Protein AF-A0A3B9UTJ4-F1 (afdb_monomer)

Radius of gyration: 12.26 Å; Cα contacts (8 Å, |Δi|>4): 84; chains: 1; bounding box: 33×23×23 Å

Foldseek 3Di:
DDKDKDWDDVVVVVVVVVVVQVVDPDHDDPVVVVQQNQWTKIFIADPNDTPGIWTHGPVPDIHDD

pLDDT: mean 75.43, std 10.38, range [52.78, 89.88]

Sequence (65 aa):
MNFKFEPTSIGRISELMAEYTKTLSSPFDSFLEDHIIVSDFYKIVKDLVDIGYFSIFEKKLLTQF

Secondary structure (DSSP, 8-state):
--EEEEE--HHHHHHHHHHHHHH-SSPPPHHHHHHHHTSEEEEEEETTEEEEEEEEETTTEEE--

Solvent-accessible surface area (backbone atoms only — not comparable to full-atom values): 3979 Å² total; per-residue (Å²): 139,56,81,46,78,44,82,51,56,66,73,65,48,51,55,55,45,58,56,50,56,71,73,47,96,60,84,78,62,72,76,51,57,67,49,55,74,71,28,54,38,30,36,38,29,45,83,90,39,80,78,51,58,40,29,30,35,88,88,76,40,86,40,71,127

Structure (mmCIF, N/CA/C/O backbone):
data_AF-A0A3B9UTJ4-F1
#
_entry.id   AF-A0A3B9UTJ4-F1
#
loop_
_atom_site.group_PDB
_atom_site.id
_atom_site.type_symbol
_atom_site.label_atom_id
_atom_site.label_alt_id
_atom_site.label_comp_id
_atom_site.label_asym_id
_atom_site.label_entity_id
_atom_site.label_seq_id
_atom_site.pdbx_PDB_ins_code
_atom_site.Cartn_x
_atom_site.Cartn_y
_atom_site.Cartn_z
_atom_site.occupancy
_atom_site.B_iso_or_equiv
_atom_site.auth_seq_id
_atom_site.auth_comp_id
_atom_site.auth_asym_id
_atom_site.auth_atom_id
_atom_site.pdbx_PDB_model_num
ATOM 1 N N . MET A 1 1 ? -18.521 -10.795 10.049 1.00 60.53 1 MET A N 1
ATOM 2 C CA . MET A 1 1 ? -17.328 -10.023 9.652 1.00 60.53 1 MET A CA 1
ATOM 3 C C . MET A 1 1 ? -17.030 -10.349 8.212 1.00 60.53 1 MET A C 1
ATOM 5 O O . MET A 1 1 ? -16.763 -11.511 7.926 1.00 60.53 1 MET A O 1
ATOM 9 N N . ASN A 1 2 ? -17.155 -9.367 7.323 1.00 83.56 2 ASN A N 1
ATOM 10 C CA . ASN A 1 2 ? -16.876 -9.563 5.905 1.00 83.56 2 ASN A CA 1
ATOM 11 C C . ASN A 1 2 ? -15.716 -8.651 5.499 1.00 83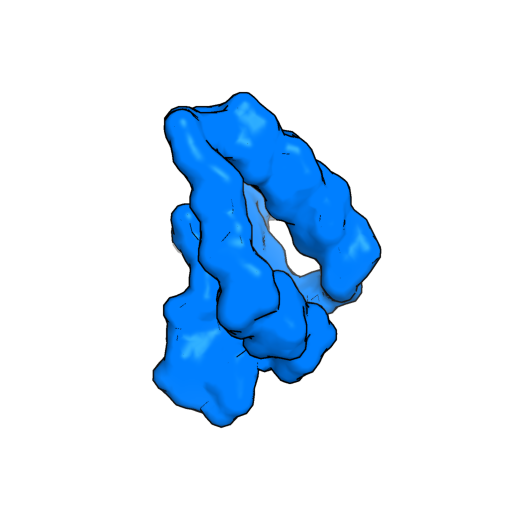.56 2 ASN A C 1
ATOM 13 O O . ASN A 1 2 ? -15.798 -7.435 5.684 1.00 83.56 2 ASN A O 1
ATOM 17 N N . PHE A 1 3 ? -14.645 -9.248 4.984 1.00 85.62 3 PHE A N 1
ATOM 18 C CA . PHE A 1 3 ? -13.512 -8.517 4.428 1.00 85.62 3 PHE A CA 1
ATOM 19 C C . PHE A 1 3 ? -13.685 -8.428 2.919 1.00 85.62 3 PHE A C 1
ATOM 21 O O . PHE A 1 3 ? -14.022 -9.417 2.265 1.00 85.62 3 PHE A O 1
ATOM 28 N N . LYS A 1 4 ? -13.458 -7.240 2.370 1.00 88.06 4 LYS A N 1
ATOM 29 C CA . LYS A 1 4 ? -13.414 -7.003 0.931 1.00 88.06 4 LYS A CA 1
ATOM 30 C C . LYS A 1 4 ? -12.086 -6.366 0.569 1.00 88.06 4 LYS A C 1
ATOM 32 O O . LYS A 1 4 ? -11.585 -5.512 1.295 1.00 88.06 4 LYS A O 1
ATOM 37 N N . PHE A 1 5 ? -11.556 -6.781 -0.571 1.00 89.19 5 PHE A N 1
ATOM 38 C CA . PHE A 1 5 ? -10.361 -6.203 -1.162 1.00 89.19 5 PHE A CA 1
ATOM 39 C C . PHE A 1 5 ? -10.783 -5.511 -2.443 1.00 89.19 5 PHE A C 1
ATOM 41 O O . PHE A 1 5 ? -11.282 -6.155 -3.366 1.00 89.19 5 PHE A O 1
ATOM 48 N N . GLU A 1 6 ? -10.652 -4.193 -2.464 1.00 89.69 6 GLU A N 1
ATOM 49 C CA . GLU A 1 6 ? -11.085 -3.380 -3.594 1.00 89.69 6 GLU A CA 1
ATOM 50 C C . GLU A 1 6 ? -9.854 -2.763 -4.258 1.00 89.69 6 GLU A C 1
ATOM 52 O O . GLU A 1 6 ? -9.014 -2.201 -3.548 1.00 89.69 6 GLU A O 1
ATOM 57 N N . PRO A 1 7 ? -9.720 -2.859 -5.593 1.00 88.75 7 PRO A N 1
ATOM 58 C CA . PRO A 1 7 ? -8.626 -2.210 -6.296 1.00 88.75 7 PRO A CA 1
ATOM 59 C C . PRO A 1 7 ?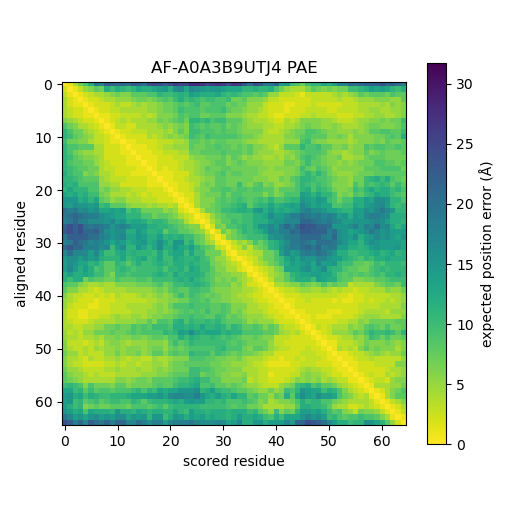 -8.709 -0.693 -6.107 1.00 88.75 7 PRO A C 1
ATOM 61 O O . PRO A 1 7 ? -9.796 -0.109 -6.071 1.00 88.75 7 PRO A O 1
ATOM 64 N N . THR A 1 8 ? -7.552 -0.056 -5.970 1.00 86.56 8 THR A N 1
ATOM 65 C CA . THR A 1 8 ? -7.441 1.388 -5.754 1.00 86.56 8 THR A CA 1
ATOM 66 C C . THR A 1 8 ? -6.333 1.990 -6.613 1.00 86.56 8 THR A C 1
ATOM 68 O O . THR A 1 8 ? -5.530 1.284 -7.217 1.00 86.56 8 THR A O 1
ATOM 71 N N . SER A 1 9 ? -6.313 3.315 -6.711 1.00 83.31 9 SER A N 1
ATOM 72 C CA . SER A 1 9 ? -5.307 4.045 -7.481 1.00 83.31 9 SER A CA 1
ATOM 73 C C . SER A 1 9 ? -4.069 4.346 -6.645 1.00 83.31 9 SER A C 1
ATOM 75 O O . SER A 1 9 ? -4.191 4.648 -5.454 1.00 83.31 9 SER A O 1
ATOM 77 N N . ILE A 1 10 ? -2.917 4.427 -7.310 1.00 76.12 10 ILE A N 1
ATOM 78 C CA . ILE A 1 10 ? -1.664 4.870 -6.698 1.00 76.12 10 ILE A CA 1
ATOM 79 C C . ILE A 1 10 ? -1.794 6.220 -5.986 1.00 76.12 10 ILE A C 1
ATOM 81 O O . ILE A 1 10 ? -1.260 6.356 -4.903 1.00 76.12 10 ILE A O 1
ATOM 85 N N . GLY A 1 11 ? -2.576 7.181 -6.500 1.00 76.44 11 GLY A N 1
ATOM 86 C CA . GLY A 1 11 ? -2.728 8.496 -5.858 1.00 76.44 11 GLY A CA 1
ATOM 87 C C . GLY A 1 11 ? -3.260 8.413 -4.423 1.00 76.44 11 GLY A C 1
ATOM 88 O O . GLY A 1 11 ? -2.738 9.068 -3.527 1.00 76.44 11 GLY A O 1
ATOM 89 N N . ARG A 1 12 ? -4.237 7.529 -4.182 1.00 75.88 12 ARG A N 1
ATOM 90 C CA . ARG A 1 12 ? -4.776 7.263 -2.839 1.00 75.88 12 ARG A CA 1
ATOM 91 C C . ARG A 1 12 ? -3.743 6.589 -1.936 1.00 75.88 12 ARG A C 1
ATOM 93 O O . ARG A 1 12 ? -3.669 6.885 -0.749 1.00 75.88 12 ARG A O 1
ATOM 100 N N . ILE A 1 13 ? -2.956 5.680 -2.501 1.00 76.38 13 ILE A N 1
ATOM 101 C CA . ILE A 1 13 ? -1.902 4.969 -1.777 1.00 76.38 13 ILE A CA 1
ATOM 102 C C . ILE A 1 13 ? -0.749 5.911 -1.456 1.00 76.38 13 ILE A C 1
ATOM 104 O O . ILE A 1 13 ? -0.245 5.858 -0.349 1.00 76.38 13 ILE A O 1
ATOM 108 N N . SER A 1 14 ? -0.379 6.822 -2.354 1.00 73.25 14 SER A N 1
ATOM 109 C CA . SER A 1 14 ? 0.663 7.824 -2.130 1.00 73.25 14 SER A CA 1
ATOM 110 C C . SER A 1 14 ? 0.338 8.736 -0.947 1.00 73.25 14 SER A C 1
ATOM 112 O O . SER A 1 14 ? 1.240 9.062 -0.183 1.00 73.25 14 SER A O 1
ATOM 114 N N . GLU A 1 15 ? -0.931 9.108 -0.746 1.00 76.12 15 GLU A N 1
ATOM 115 C CA . GLU A 1 15 ? -1.362 9.848 0.450 1.00 76.12 15 GLU A CA 1
ATOM 116 C C . GLU A 1 15 ? -1.131 9.034 1.731 1.00 76.12 15 GLU A C 1
ATOM 118 O O . GLU A 1 15 ? -0.501 9.515 2.674 1.00 76.12 15 GLU A O 1
ATOM 123 N N . LEU A 1 16 ? -1.592 7.779 1.743 1.00 74.25 16 LEU A N 1
ATOM 124 C CA . LEU A 1 16 ? -1.462 6.872 2.889 1.00 74.25 16 LEU A CA 1
ATOM 125 C C . LEU A 1 16 ? 0.001 6.502 3.168 1.00 74.25 16 LEU A C 1
ATOM 127 O O . LEU A 1 16 ? 0.423 6.414 4.319 1.00 74.25 16 LEU A O 1
ATOM 131 N N . MET A 1 17 ? 0.794 6.329 2.117 1.00 73.00 17 MET A N 1
ATOM 132 C CA . MET A 1 17 ? 2.230 6.111 2.179 1.00 73.00 17 MET A CA 1
ATOM 133 C C . MET A 1 17 ? 2.957 7.330 2.721 1.00 73.00 17 MET A C 1
ATOM 135 O O . MET A 1 17 ? 3.843 7.180 3.550 1.00 73.00 17 MET A O 1
ATOM 139 N N . ALA A 1 18 ? 2.596 8.539 2.292 1.00 74.06 18 ALA A N 1
ATOM 140 C CA . ALA A 1 18 ? 3.209 9.755 2.808 1.00 74.06 18 ALA A CA 1
ATOM 141 C C . ALA A 1 18 ? 2.949 9.922 4.314 1.00 74.06 18 ALA A C 1
ATOM 143 O O . ALA A 1 18 ? 3.813 10.427 5.032 1.00 74.06 18 ALA A O 1
ATOM 144 N N . GLU A 1 19 ? 1.785 9.492 4.811 1.00 71.88 19 GLU A N 1
ATOM 145 C CA . GLU A 1 19 ? 1.518 9.410 6.250 1.00 71.88 19 GLU A CA 1
ATOM 146 C C . GLU A 1 19 ? 2.319 8.294 6.929 1.00 71.88 19 GLU A C 1
ATOM 148 O O . GLU A 1 19 ? 2.950 8.546 7.954 1.00 71.88 19 GLU A O 1
ATOM 153 N N . TYR A 1 20 ? 2.372 7.100 6.338 1.00 71.75 20 TYR A N 1
ATOM 154 C CA . TYR A 1 20 ? 3.143 5.970 6.860 1.00 71.75 20 TYR A CA 1
ATOM 155 C C . TYR A 1 20 ? 4.642 6.281 6.959 1.00 71.75 20 TYR A C 1
ATOM 157 O O . TYR A 1 20 ? 5.244 6.088 8.013 1.00 71.75 20 TYR A O 1
ATOM 165 N N . THR A 1 21 ? 5.241 6.867 5.922 1.00 70.00 21 THR A N 1
ATOM 166 C CA . THR A 1 21 ? 6.663 7.235 5.889 1.00 70.00 21 THR A CA 1
ATOM 167 C C . THR A 1 21 ? 7.029 8.234 6.985 1.00 70.00 21 THR A C 1
ATOM 169 O O . THR A 1 21 ? 8.130 8.169 7.522 1.00 70.00 21 THR A O 1
ATOM 172 N N . LYS A 1 22 ? 6.106 9.114 7.400 1.00 72.06 22 LYS A N 1
ATOM 173 C CA . LYS A 1 22 ? 6.333 10.019 8.544 1.00 72.06 22 LYS A CA 1
ATOM 174 C C . LYS A 1 22 ? 6.428 9.284 9.882 1.00 72.06 22 LYS A C 1
ATOM 176 O O . LYS A 1 22 ? 6.994 9.830 10.824 1.00 72.06 22 LYS A O 1
ATOM 181 N N . THR A 1 23 ? 5.855 8.087 9.984 1.00 73.19 23 THR A N 1
ATOM 182 C CA . THR A 1 23 ? 5.918 7.253 11.196 1.00 73.19 23 THR A CA 1
ATOM 183 C C . THR A 1 23 ? 7.157 6.361 11.243 1.00 73.19 23 THR A C 1
ATOM 185 O O . THR A 1 23 ? 7.466 5.799 12.294 1.00 73.19 23 THR A O 1
ATOM 188 N N . LEU A 1 24 ? 7.890 6.244 10.132 1.00 69.31 24 LEU A N 1
ATOM 189 C CA . LEU A 1 24 ? 9.096 5.433 10.061 1.00 69.31 24 LEU A CA 1
ATOM 190 C C . LEU A 1 24 ? 10.282 6.161 10.692 1.00 69.31 24 LEU A C 1
ATOM 192 O O . LEU A 1 24 ? 10.511 7.350 10.490 1.00 69.31 24 LEU A O 1
ATOM 196 N N . SER A 1 25 ? 11.082 5.408 11.438 1.00 69.56 25 SER A N 1
ATOM 197 C CA . SER A 1 25 ? 12.305 5.885 12.089 1.00 69.56 25 SER A CA 1
ATOM 198 C C . SER A 1 25 ? 13.506 5.999 11.140 1.00 69.56 25 SER A C 1
ATOM 200 O O . SER A 1 25 ? 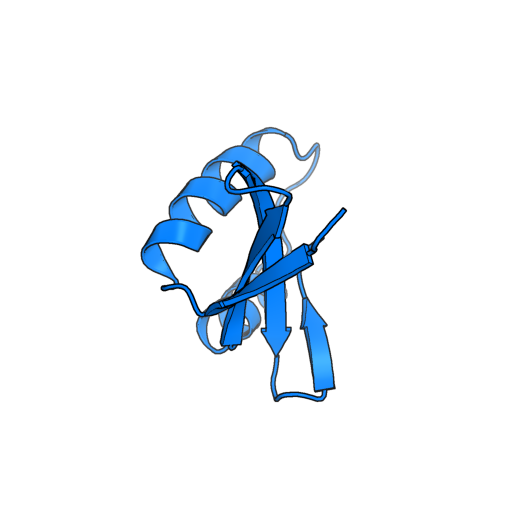14.573 6.443 11.560 1.00 69.56 25 SER A O 1
ATOM 202 N N . SER A 1 26 ? 13.352 5.594 9.877 1.00 62.50 26 SER A N 1
ATOM 203 C CA . SER A 1 26 ? 14.399 5.560 8.853 1.00 62.50 26 SER A CA 1
ATOM 204 C C . SER A 1 26 ? 13.795 5.812 7.466 1.00 62.50 26 SER A C 1
ATOM 206 O O . SER A 1 26 ? 12.635 5.44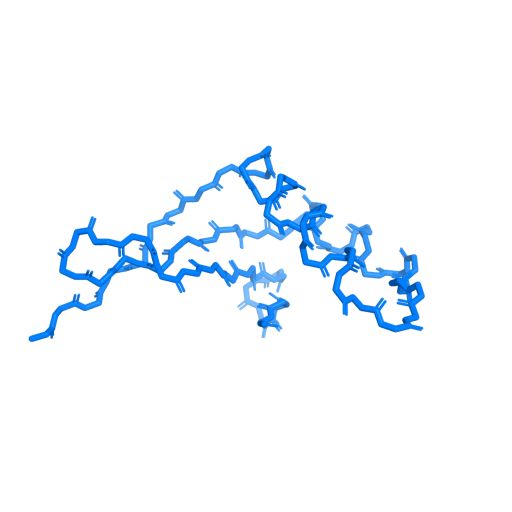8 7.253 1.00 62.50 26 SER A O 1
ATOM 208 N N . PRO A 1 27 ? 14.557 6.389 6.512 1.00 62.47 27 PRO A N 1
ATOM 209 C CA . PRO A 1 27 ? 14.118 6.518 5.128 1.00 62.47 27 PRO A CA 1
ATOM 210 C C . PRO A 1 27 ? 13.717 5.171 4.532 1.00 62.47 27 PRO A C 1
ATOM 212 O O . PRO A 1 27 ? 14.315 4.137 4.847 1.00 62.47 27 PRO A O 1
ATOM 215 N N . PHE A 1 28 ? 12.724 5.213 3.650 1.00 63.47 28 PHE A N 1
ATOM 216 C CA . PHE A 1 28 ? 12.390 4.091 2.785 1.00 63.47 28 PHE A CA 1
ATOM 217 C C . PHE A 1 28 ? 13.527 3.857 1.784 1.00 63.47 28 PHE A C 1
ATOM 219 O O . PHE A 1 28 ? 14.121 4.814 1.288 1.00 63.47 28 PHE A O 1
ATOM 226 N N . ASP A 1 29 ? 13.835 2.593 1.495 1.00 60.81 29 ASP A N 1
ATOM 227 C CA . ASP A 1 29 ? 14.824 2.241 0.475 1.00 60.81 29 ASP A CA 1
ATOM 228 C C . ASP A 1 29 ? 14.281 2.645 -0.905 1.00 60.81 29 ASP A C 1
ATOM 230 O O . ASP A 1 29 ? 13.181 2.234 -1.287 1.00 60.81 29 ASP A O 1
ATOM 234 N N . SER A 1 30 ? 15.033 3.459 -1.649 1.00 56.53 30 SER A N 1
ATOM 235 C CA . SER A 1 30 ? 14.667 3.972 -2.980 1.00 56.53 30 SER A CA 1
ATOM 236 C C . SER A 1 30 ? 14.344 2.849 -3.969 1.00 56.53 30 SER A C 1
ATOM 238 O O . SER A 1 30 ? 13.581 3.042 -4.909 1.00 56.53 30 SER A O 1
ATOM 240 N N . PHE A 1 31 ? 14.872 1.646 -3.725 1.00 52.81 31 PHE A N 1
ATOM 241 C CA . PHE A 1 31 ? 14.552 0.453 -4.500 1.00 52.81 31 PHE A CA 1
ATOM 242 C C . PHE A 1 31 ? 13.065 0.071 -4.424 1.00 52.81 31 PHE A C 1
ATOM 244 O O . PHE A 1 31 ? 12.497 -0.400 -5.409 1.00 52.81 31 PHE A O 1
ATOM 251 N N . LEU A 1 32 ? 12.409 0.282 -3.280 1.00 58.34 32 LEU A N 1
ATOM 252 C CA . LEU A 1 32 ? 10.992 -0.031 -3.127 1.00 58.34 32 LEU A CA 1
ATOM 253 C C . LEU A 1 32 ? 10.107 0.949 -3.900 1.00 58.34 32 LEU A C 1
ATOM 255 O O . LEU A 1 32 ? 9.109 0.496 -4.448 1.00 58.34 32 LEU A O 1
ATOM 259 N N . GLU A 1 33 ? 10.449 2.240 -3.985 1.00 61.66 33 GLU A N 1
ATOM 260 C CA . GLU A 1 33 ? 9.608 3.250 -4.659 1.00 61.66 33 GLU A CA 1
ATOM 261 C C . GLU A 1 33 ? 9.286 2.861 -6.105 1.00 61.66 33 GLU A C 1
ATOM 263 O O . GLU A 1 33 ? 8.113 2.820 -6.480 1.00 61.66 33 GLU A O 1
ATOM 268 N N . ASP A 1 34 ? 10.299 2.472 -6.880 1.00 59.12 34 ASP A N 1
ATOM 269 C CA . ASP A 1 34 ? 10.114 2.078 -8.280 1.00 59.12 34 ASP A CA 1
ATOM 270 C C . ASP A 1 34 ? 9.240 0.824 -8.427 1.00 59.12 34 ASP A C 1
ATOM 272 O O . ASP A 1 34 ? 8.432 0.735 -9.350 1.00 59.12 34 ASP A O 1
ATOM 276 N N . HIS A 1 35 ? 9.349 -0.129 -7.495 1.00 63.66 35 HIS A N 1
ATOM 277 C CA . HIS A 1 35 ? 8.579 -1.379 -7.515 1.00 63.66 35 HIS A CA 1
ATOM 278 C C . HIS A 1 35 ? 7.139 -1.175 -7.029 1.00 63.66 35 HIS A C 1
ATOM 280 O O 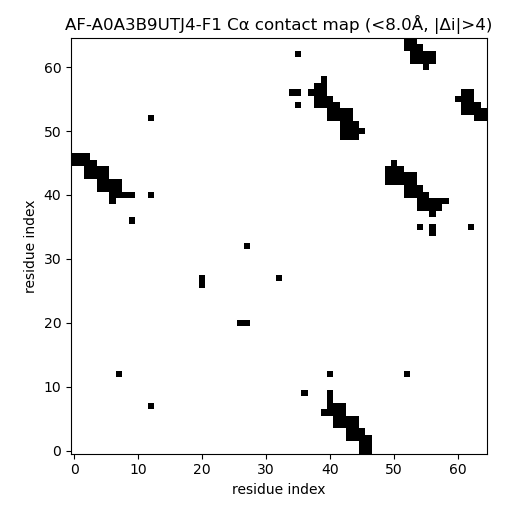. HIS A 1 35 ? 6.205 -1.816 -7.515 1.00 63.66 35 HIS A O 1
ATOM 286 N N . ILE A 1 36 ? 6.934 -0.249 -6.094 1.00 66.31 36 ILE A N 1
ATOM 287 C CA . ILE A 1 36 ? 5.610 0.141 -5.613 1.00 66.31 36 ILE A CA 1
ATOM 288 C C . ILE A 1 36 ? 4.833 0.796 -6.750 1.00 66.31 36 ILE A C 1
ATOM 290 O O . ILE A 1 36 ? 3.687 0.426 -6.972 1.00 66.31 36 ILE A O 1
ATOM 294 N N . ILE A 1 37 ? 5.452 1.704 -7.515 1.00 66.44 37 ILE A N 1
ATOM 295 C CA . ILE A 1 37 ? 4.774 2.460 -8.584 1.00 66.44 37 ILE A CA 1
ATOM 296 C C . ILE A 1 37 ? 4.105 1.551 -9.625 1.00 66.44 37 ILE A C 1
ATOM 298 O O . ILE A 1 37 ? 3.048 1.890 -10.159 1.00 66.44 37 ILE A O 1
ATOM 302 N N . VAL A 1 38 ? 4.697 0.391 -9.893 1.00 72.56 38 VAL A N 1
ATOM 303 C CA . VAL A 1 38 ? 4.217 -0.583 -10.885 1.00 72.56 38 VAL A CA 1
ATOM 304 C C . VAL A 1 38 ? 3.392 -1.726 -10.277 1.00 72.56 38 VAL A C 1
ATOM 306 O O . VAL A 1 38 ? 3.032 -2.666 -10.985 1.00 72.56 38 VAL A O 1
ATOM 309 N N . SER A 1 39 ? 3.100 -1.673 -8.977 1.00 77.81 39 SER A N 1
ATOM 310 C CA . SER A 1 39 ? 2.312 -2.692 -8.281 1.00 77.81 39 SER A CA 1
ATOM 311 C C . SER A 1 39 ? 0.805 -2.494 -8.455 1.00 77.81 39 SER A C 1
ATOM 313 O O . SER A 1 39 ? 0.311 -1.380 -8.618 1.00 77.81 39 SER A O 1
ATOM 315 N N . ASP A 1 40 ? 0.051 -3.590 -8.360 1.00 83.38 40 ASP A N 1
ATOM 316 C CA . ASP A 1 40 ? -1.406 -3.539 -8.248 1.00 83.38 40 ASP A CA 1
ATOM 317 C C . ASP A 1 40 ? -1.784 -3.167 -6.808 1.00 83.38 40 ASP A C 1
ATOM 319 O O . ASP A 1 40 ? -1.354 -3.825 -5.859 1.00 83.38 40 ASP A O 1
ATOM 323 N N . PHE A 1 41 ? -2.611 -2.139 -6.623 1.00 85.56 41 PHE A N 1
ATOM 324 C CA . PHE A 1 41 ? -2.960 -1.632 -5.297 1.00 85.56 41 PHE A CA 1
ATOM 325 C C . PHE A 1 41 ? -4.364 -2.030 -4.861 1.00 85.56 41 PHE A C 1
ATOM 327 O O . PHE A 1 41 ? -5.323 -1.929 -5.631 1.00 85.56 41 PHE A O 1
ATOM 334 N N . TYR A 1 42 ? -4.502 -2.379 -3.584 1.00 86.75 42 TYR A N 1
ATOM 335 C CA . TYR A 1 42 ? -5.766 -2.779 -2.982 1.00 86.75 42 TYR A CA 1
ATOM 336 C C . TYR A 1 42 ? -5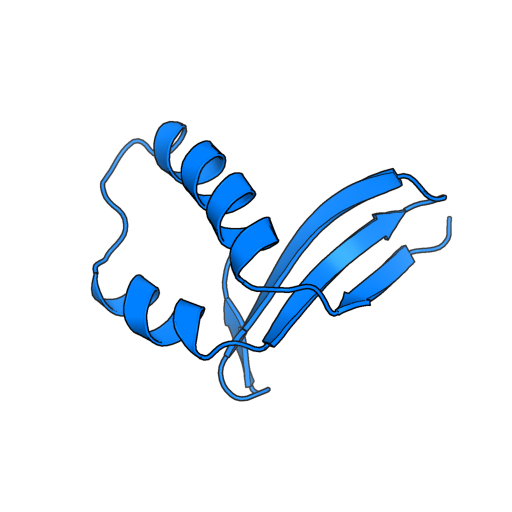.963 -2.108 -1.626 1.00 86.75 42 TYR A C 1
ATOM 338 O O . TYR A 1 42 ? -5.031 -1.976 -0.835 1.00 86.75 42 TYR A O 1
ATOM 346 N N . LYS A 1 43 ? -7.207 -1.734 -1.331 1.00 88.12 43 LYS A N 1
ATOM 347 C CA . LYS A 1 43 ? -7.638 -1.351 0.018 1.00 88.12 43 LYS A CA 1
ATOM 348 C C . LYS A 1 43 ? -8.379 -2.502 0.688 1.00 88.12 43 LYS A C 1
ATOM 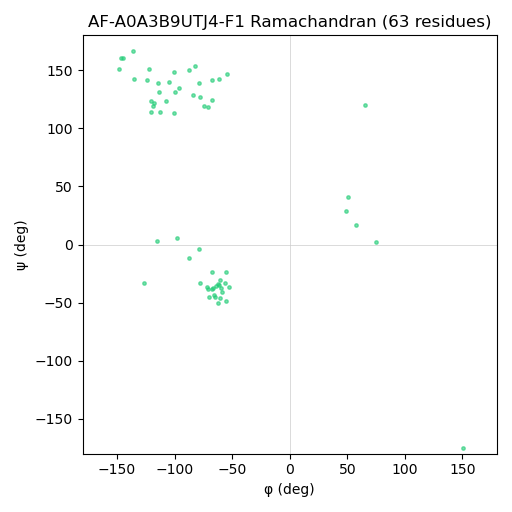350 O O . LYS A 1 43 ? -9.069 -3.285 0.025 1.00 88.12 43 LYS A O 1
ATOM 355 N N . ILE A 1 44 ? -8.255 -2.581 2.004 1.00 88.94 44 ILE A N 1
ATOM 356 C CA . ILE A 1 44 ? -8.916 -3.567 2.850 1.00 88.94 44 ILE A CA 1
ATOM 357 C C . ILE A 1 44 ? -10.126 -2.890 3.481 1.00 88.94 44 ILE A C 1
ATOM 359 O O . ILE A 1 44 ? -9.998 -1.995 4.312 1.00 88.94 44 ILE A O 1
ATOM 363 N N . VAL A 1 45 ? -11.316 -3.345 3.104 1.00 88.38 45 VAL A N 1
ATOM 364 C CA . VAL A 1 45 ? -12.577 -2.839 3.639 1.00 88.38 45 VAL A CA 1
ATOM 365 C C . VAL A 1 45 ? -13.177 -3.889 4.561 1.00 88.38 45 VAL A C 1
ATOM 367 O O . VAL A 1 45 ? -13.434 -5.024 4.151 1.00 88.38 45 VAL A O 1
ATOM 370 N N . LYS A 1 46 ? -13.438 -3.507 5.807 1.00 89.88 46 LYS A N 1
ATOM 371 C CA . LYS A 1 46 ? -14.122 -4.335 6.798 1.00 89.88 46 LYS A CA 1
ATOM 372 C C . LYS A 1 46 ? -15.408 -3.648 7.218 1.00 89.88 46 LYS A C 1
ATOM 374 O O . LYS A 1 46 ? -15.373 -2.543 7.742 1.00 89.88 46 LYS A O 1
ATOM 379 N N . ASP A 1 47 ? -16.537 -4.313 6.988 1.00 87.88 47 ASP A N 1
ATOM 380 C CA . ASP A 1 47 ? -17.859 -3.817 7.394 1.00 87.88 47 ASP A CA 1
ATOM 381 C C . ASP A 1 47 ? -18.116 -2.350 6.938 1.00 87.88 47 ASP A C 1
ATOM 383 O O . ASP A 1 47 ? -18.683 -1.551 7.674 1.00 87.88 47 ASP A O 1
ATOM 387 N N . LEU A 1 48 ? -17.696 -2.015 5.701 1.00 84.25 48 LEU A N 1
ATOM 388 C CA . LEU A 1 48 ? -17.734 -0.682 5.050 1.00 84.25 48 LEU A CA 1
ATOM 389 C C . LEU A 1 48 ? -16.698 0.351 5.532 1.00 84.25 48 LEU A C 1
ATOM 391 O O . LEU A 1 48 ? -16.679 1.470 5.024 1.00 84.25 48 LEU A O 1
ATOM 395 N N . VAL A 1 49 ? -15.813 -0.021 6.452 1.00 84.94 49 VAL A N 1
ATOM 396 C CA . VAL A 1 49 ? -14.724 0.830 6.943 1.00 84.94 49 VAL A CA 1
ATOM 397 C C . VAL A 1 49 ? -13.419 0.456 6.244 1.00 84.94 49 VAL A C 1
ATOM 399 O O . VAL A 1 49 ? -13.075 -0.723 6.172 1.00 84.94 49 VAL A O 1
ATOM 402 N N . ASP A 1 50 ? -12.698 1.454 5.730 1.00 86.38 50 ASP A N 1
ATOM 403 C CA . ASP A 1 50 ? -11.323 1.289 5.245 1.00 86.38 50 ASP A CA 1
ATOM 404 C C . ASP A 1 50 ? -10.394 1.085 6.449 1.00 86.38 50 ASP A C 1
ATOM 406 O O . ASP A 1 50 ? -10.340 1.934 7.342 1.00 86.38 50 ASP A O 1
ATOM 410 N N . ILE A 1 51 ? -9.732 -0.070 6.508 1.00 88.00 51 ILE A N 1
ATOM 411 C CA . ILE A 1 51 ? -8.864 -0.456 7.629 1.00 88.00 51 ILE A CA 1
ATOM 412 C C . ILE A 1 51 ? -7.393 -0.589 7.229 1.00 88.00 51 ILE A C 1
ATOM 414 O O . ILE A 1 51 ? -6.585 -0.994 8.063 1.00 88.00 51 ILE A O 1
ATOM 418 N N . GLY A 1 52 ? -7.039 -0.289 5.977 1.00 83.38 52 GLY A N 1
ATOM 419 C CA . GLY A 1 52 ? -5.664 -0.388 5.500 1.00 83.38 52 GLY A CA 1
ATOM 420 C C . GLY A 1 52 ? -5.557 -0.700 4.014 1.00 83.38 52 GLY A C 1
ATOM 421 O O . GLY A 1 52 ? -6.546 -0.783 3.287 1.00 83.38 52 GLY A O 1
ATOM 422 N N . TYR A 1 53 ? -4.328 -0.907 3.559 1.00 85.00 53 TYR A N 1
ATOM 423 C CA . TYR A 1 53 ? -4.021 -1.160 2.160 1.00 85.00 53 TYR A CA 1
ATOM 424 C C . TYR A 1 53 ? -2.869 -2.150 2.025 1.00 85.00 53 TYR A C 1
ATOM 426 O O . TYR A 1 53 ? -2.110 -2.367 2.963 1.00 85.00 53 TYR A O 1
ATOM 434 N N . PHE A 1 54 ? -2.764 -2.755 0.849 1.00 84.06 54 PHE A N 1
ATOM 435 C CA . PHE A 1 54 ? -1.611 -3.546 0.446 1.00 84.06 54 PHE A CA 1
ATOM 436 C C . PHE A 1 54 ? -1.392 -3.384 -1.055 1.00 84.06 54 PHE A C 1
ATOM 438 O O . PHE A 1 54 ? -2.298 -3.005 -1.807 1.00 84.06 54 PHE A O 1
ATOM 445 N N . SER A 1 55 ? -0.185 -3.696 -1.501 1.00 83.19 55 SER A N 1
ATOM 446 C CA . SER A 1 55 ? 0.159 -3.728 -2.916 1.00 83.19 55 SER A CA 1
ATOM 447 C C . SER A 1 55 ? 0.671 -5.112 -3.301 1.00 83.19 55 SER A C 1
ATOM 449 O O . SER A 1 55 ? 1.179 -5.861 -2.465 1.00 83.19 55 SER A O 1
ATOM 451 N N . ILE A 1 56 ? 0.466 -5.497 -4.555 1.00 82.19 56 ILE A N 1
ATOM 452 C CA . ILE A 1 56 ? 1.007 -6.730 -5.113 1.00 82.19 56 ILE A CA 1
ATOM 453 C C . ILE A 1 56 ? 1.896 -6.369 -6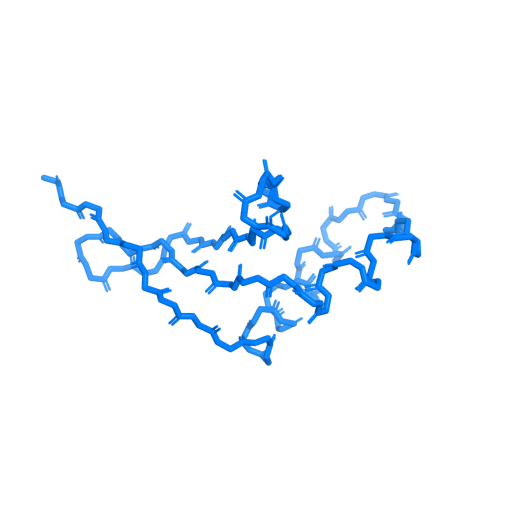.295 1.00 82.19 56 ILE A C 1
ATOM 455 O O . ILE A 1 56 ? 1.412 -5.938 -7.342 1.00 82.19 56 ILE A O 1
ATOM 459 N N . PHE A 1 57 ? 3.190 -6.620 -6.148 1.00 80.62 57 PHE A N 1
ATOM 460 C CA . PHE A 1 57 ? 4.151 -6.497 -7.230 1.00 80.62 57 PHE A CA 1
ATOM 461 C C . PHE A 1 57 ? 4.169 -7.781 -8.077 1.00 80.62 57 PHE A C 1
ATOM 463 O O . PHE A 1 57 ? 4.253 -8.901 -7.554 1.00 80.62 57 PHE A O 1
ATOM 470 N N . GLU A 1 58 ? 4.032 -7.625 -9.399 1.00 78.56 58 GLU A N 1
ATOM 471 C CA . GLU A 1 58 ? 4.038 -8.703 -10.410 1.00 78.56 58 GLU A CA 1
ATOM 472 C C . GLU A 1 58 ? 3.129 -9.913 -10.109 1.00 78.56 58 GLU A C 1
ATOM 474 O O . GLU A 1 58 ? 3.410 -11.039 -10.525 1.00 78.56 58 GLU A O 1
ATOM 479 N N . LYS A 1 59 ? 2.028 -9.719 -9.371 1.00 74.12 59 LYS A N 1
ATOM 480 C CA . LYS A 1 59 ? 1.123 -10.804 -8.928 1.00 74.12 59 LYS A CA 1
ATOM 481 C C . LYS A 1 59 ? 1.804 -11.909 -8.102 1.00 74.12 59 LYS A C 1
ATOM 483 O O . LYS A 1 59 ? 1.250 -12.999 -7.969 1.00 74.12 59 LYS A O 1
ATOM 488 N N . LYS A 1 60 ? 3.000 -11.651 -7.566 1.00 72.38 60 LYS A N 1
ATOM 489 C CA . LYS A 1 60 ? 3.837 -12.651 -6.881 1.00 72.38 60 LYS A CA 1
ATOM 490 C C . LYS A 1 60 ? 4.260 -12.227 -5.486 1.00 72.38 60 LYS A C 1
ATOM 492 O O . LYS A 1 60 ? 4.414 -13.088 -4.624 1.00 72.38 60 LYS A O 1
ATOM 497 N N . LEU A 1 61 ? 4.468 -10.932 -5.269 1.00 73.94 61 LEU A N 1
ATOM 498 C CA . LEU A 1 61 ? 5.025 -10.409 -4.028 1.00 73.94 61 LEU A CA 1
ATOM 499 C C . LEU A 1 61 ? 4.040 -9.438 -3.394 1.00 73.94 61 LEU A C 1
ATOM 501 O O . LEU A 1 61 ? 3.633 -8.468 -4.024 1.00 73.94 61 LEU A O 1
ATOM 505 N N . LEU A 1 62 ? 3.663 -9.710 -2.144 1.00 74.06 62 LEU A N 1
ATOM 506 C CA . LEU A 1 62 ? 2.934 -8.745 -1.333 1.00 74.06 62 LEU A CA 1
ATOM 507 C C . LEU A 1 62 ? 3.928 -7.672 -0.885 1.00 74.06 62 LEU A C 1
ATOM 509 O O . LEU A 1 62 ? 4.914 -7.974 -0.210 1.00 74.06 62 LEU A O 1
ATOM 513 N N . THR A 1 63 ? 3.677 -6.436 -1.278 1.00 62.84 63 THR A N 1
ATOM 514 C CA . THR A 1 63 ? 4.474 -5.270 -0.916 1.00 62.84 63 THR A CA 1
ATOM 515 C C . THR A 1 63 ? 3.625 -4.348 -0.043 1.00 62.84 63 THR A C 1
ATOM 517 O O . THR A 1 63 ? 2.446 -4.136 -0.320 1.00 62.84 63 THR A O 1
ATOM 520 N N . GLN A 1 64 ? 4.240 -3.790 1.004 1.00 60.19 64 GLN A N 1
ATOM 521 C CA . GLN A 1 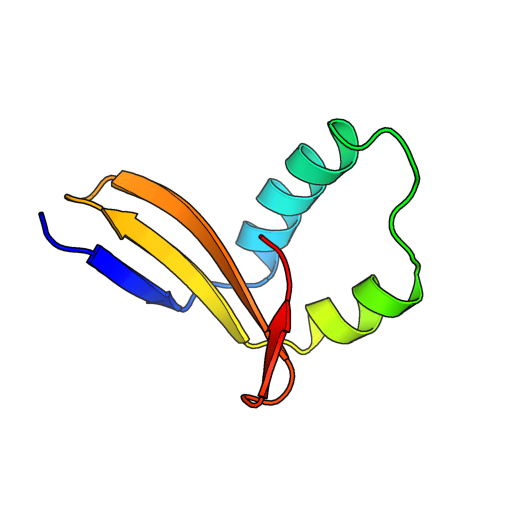64 ? 3.636 -2.880 1.993 1.00 60.19 64 GLN A CA 1
ATOM 522 C C . GLN A 1 64 ? 2.539 -3.487 2.874 1.00 60.19 64 GLN A C 1
ATOM 524 O O . GLN A 1 64 ? 1.496 -3.934 2.395 1.00 60.19 64 GLN A O 1
ATOM 529 N N . PHE A 1 65 ? 2.804 -3.452 4.180 1.00 52.78 65 PHE A N 1
ATOM 530 C CA . PHE A 1 65 ? 1.901 -3.822 5.261 1.00 52.78 65 PHE A CA 1
ATOM 531 C C . PHE A 1 65 ? 2.091 -2.855 6.434 1.00 52.78 65 PHE A C 1
ATOM 533 O O . PHE A 1 65 ? 3.249 -2.411 6.641 1.00 52.78 65 PHE A O 1
#

Mean predicted aligned error: 7.79 Å

Nearest PDB structures (foldseek):
  3iwg-assembly1_A  TM=7.570E-01  e=5.111E-01  Colwellia psychrerythraea 34H
  7n1l-assembly3_C  TM=5.087E-01  e=1.127E+00  Brucella abortus 2308
  4ius-assembly1_A  TM=4.838E-01  e=2.339E+00  Kribbella flavida DSM 17836
  5cro-assembly1_B  TM=4.150E-01  e=3.370E+00  Lambdavirus lambda
  7b3a-assembly1_A  TM=4.316E-01  e=6.995E+00  Paenibacillus larvae subsp. larvae